Protein AF-A0A968BVF8-F1 (afdb_monomer_lite)

Radius of gyration: 17.41 Å; chains: 1; bounding box: 45×24×47 Å

Structure (mmCIF, N/CA/C/O backbone):
data_AF-A0A968BVF8-F1
#
_entry.id   AF-A0A968BVF8-F1
#
loop_
_atom_site.group_PDB
_atom_site.id
_atom_site.type_symbol
_atom_site.label_atom_id
_atom_site.label_alt_id
_atom_site.label_comp_id
_atom_site.label_asym_id
_atom_site.label_entity_id
_atom_site.label_seq_id
_atom_site.pdbx_PDB_ins_code
_atom_site.Cartn_x
_atom_site.Cartn_y
_atom_site.Cartn_z
_atom_site.occupancy
_atom_site.B_iso_or_equiv
_atom_site.auth_seq_id
_atom_site.auth_comp_id
_atom_site.auth_asym_id
_atom_site.auth_atom_id
_atom_site.pdbx_PDB_model_num
ATOM 1 N N . LEU A 1 1 ? 3.386 0.053 0.139 1.00 98.31 1 LEU A N 1
ATOM 2 C CA . LEU A 1 1 ? 2.049 0.314 0.722 1.00 98.31 1 LEU A CA 1
ATOM 3 C C . LEU A 1 1 ? 2.159 1.327 1.861 1.00 98.31 1 LEU A C 1
ATOM 5 O O . LEU A 1 1 ? 2.762 1.028 2.884 1.00 98.31 1 LEU A O 1
ATOM 9 N N . LYS A 1 2 ? 1.616 2.531 1.681 1.00 98.62 2 LYS A N 1
ATOM 10 C CA . LYS A 1 2 ? 1.450 3.558 2.717 1.00 98.62 2 LYS A CA 1
ATOM 11 C C . LYS A 1 2 ? 0.043 3.448 3.302 1.00 98.62 2 LYS A C 1
ATOM 13 O O . LYS A 1 2 ? -0.928 3.347 2.557 1.00 98.62 2 LYS A O 1
ATOM 18 N N . LEU A 1 3 ? -0.044 3.477 4.623 1.00 98.50 3 LEU A N 1
ATOM 19 C CA . LEU A 1 3 ? -1.267 3.300 5.393 1.00 98.50 3 LEU A CA 1
ATOM 20 C C . LEU A 1 3 ? -1.410 4.475 6.353 1.00 98.50 3 LEU A C 1
ATOM 22 O O . LEU A 1 3 ? -0.432 4.885 6.979 1.00 98.50 3 LEU A O 1
ATOM 26 N N . ARG A 1 4 ? -2.627 5.002 6.482 1.00 98.56 4 ARG A N 1
ATOM 27 C CA . ARG A 1 4 ? -2.970 5.948 7.546 1.00 98.56 4 ARG A CA 1
ATOM 28 C C . ARG A 1 4 ? -4.233 5.493 8.251 1.00 98.56 4 ARG A C 1
ATOM 30 O O . ARG A 1 4 ? -5.244 5.231 7.594 1.00 98.56 4 ARG A O 1
ATOM 37 N N . LEU A 1 5 ? -4.168 5.419 9.571 1.00 97.94 5 LEU A N 1
ATOM 38 C CA . LEU A 1 5 ? -5.288 5.054 10.429 1.00 97.94 5 LEU A CA 1
ATOM 39 C C . LEU A 1 5 ? -6.206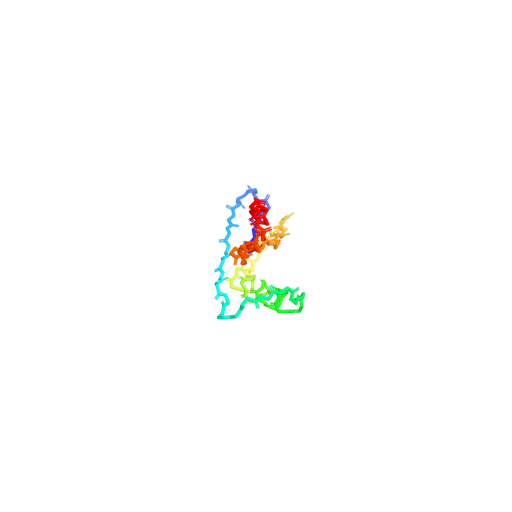 6.252 10.693 1.00 97.94 5 LEU A C 1
ATOM 41 O O . LEU A 1 5 ? -5.875 7.398 10.376 1.00 97.94 5 LEU A O 1
ATOM 45 N N . ALA A 1 6 ? -7.383 5.983 11.257 1.00 96.69 6 ALA A N 1
ATOM 46 C CA . ALA A 1 6 ? -8.362 7.007 11.623 1.00 96.69 6 ALA A CA 1
ATOM 47 C C . ALA A 1 6 ? -7.792 8.068 12.586 1.00 96.69 6 ALA A C 1
ATOM 49 O O . ALA A 1 6 ? -8.088 9.249 12.416 1.00 96.69 6 ALA A O 1
ATOM 50 N N . ASP A 1 7 ? -6.911 7.663 13.505 1.00 96.38 7 ASP A N 1
ATOM 51 C CA . ASP A 1 7 ? -6.175 8.523 14.447 1.00 96.38 7 ASP A CA 1
ATOM 52 C C . ASP A 1 7 ? -5.007 9.306 13.806 1.00 96.38 7 ASP A C 1
ATOM 54 O O . ASP A 1 7 ? -4.227 9.937 14.505 1.00 96.38 7 ASP A O 1
ATOM 58 N N . PHE A 1 8 ? -4.891 9.280 12.472 1.00 97.19 8 PHE A N 1
ATOM 59 C CA . PHE A 1 8 ? -3.820 9.893 11.679 1.00 97.19 8 PHE A CA 1
ATOM 60 C C . PHE A 1 8 ? -2.433 9.243 11.808 1.00 97.19 8 PHE A C 1
ATOM 62 O O . PHE A 1 8 ? -1.518 9.663 11.089 1.00 97.19 8 PHE A O 1
ATOM 69 N N . THR A 1 9 ? -2.281 8.167 12.586 1.00 97.44 9 THR A N 1
ATOM 70 C CA . THR A 1 9 ? -1.048 7.375 12.610 1.00 97.44 9 THR A CA 1
ATOM 71 C C . THR A 1 9 ? -0.731 6.868 11.207 1.00 97.44 9 THR A C 1
ATOM 73 O O . THR A 1 9 ? -1.559 6.224 10.554 1.00 97.44 9 THR A O 1
ATOM 76 N N . THR A 1 10 ? 0.471 7.182 10.723 1.00 98.19 10 THR A N 1
ATOM 77 C CA . THR A 1 10 ? 0.931 6.821 9.378 1.00 98.19 10 THR A CA 1
ATOM 78 C C . THR A 1 10 ? 2.080 5.831 9.464 1.00 98.19 10 THR A C 1
ATOM 80 O O . THR A 1 10 ? 3.039 6.049 10.196 1.00 98.19 10 THR A O 1
ATOM 83 N N . PHE A 1 11 ? 2.007 4.764 8.676 1.00 98.25 11 PHE A N 1
ATOM 84 C CA . PHE A 1 11 ? 3.080 3.781 8.561 1.00 98.25 11 PHE A CA 1
ATOM 85 C C . PHE A 1 11 ? 3.145 3.191 7.152 1.00 98.25 11 PHE A C 1
ATOM 87 O O . PHE A 1 11 ? 2.242 3.369 6.329 1.00 98.25 11 PHE A O 1
ATOM 94 N N . THR A 1 12 ? 4.245 2.507 6.846 1.00 98.44 12 THR A N 1
ATOM 95 C CA . THR A 1 12 ? 4.475 1.895 5.536 1.00 98.44 12 THR A CA 1
ATOM 96 C C . THR A 1 12 ? 4.845 0.419 5.657 1.00 98.44 12 THR A C 1
ATOM 98 O O . THR A 1 12 ? 5.360 -0.054 6.674 1.00 98.44 12 THR A O 1
ATOM 101 N N . ARG A 1 13 ? 4.554 -0.324 4.590 1.00 98.38 13 ARG A N 1
ATOM 102 C CA . ARG A 1 13 ? 5.024 -1.685 4.330 1.00 98.38 13 ARG A CA 1
ATOM 103 C C . ARG A 1 13 ? 5.610 -1.745 2.929 1.00 98.38 13 ARG A C 1
ATOM 105 O O . ARG A 1 13 ? 5.060 -1.141 2.003 1.00 98.38 13 ARG A O 1
ATOM 112 N N . GLN A 1 14 ? 6.710 -2.469 2.786 1.00 98.06 14 GLN A N 1
ATOM 113 C CA . GLN A 1 14 ? 7.451 -2.611 1.537 1.00 98.06 14 GLN A CA 1
ATOM 114 C C . GLN A 1 14 ? 7.872 -4.064 1.331 1.00 98.06 14 GLN A C 1
ATOM 116 O O . GLN A 1 14 ? 8.071 -4.798 2.299 1.00 98.06 14 GLN A O 1
ATOM 121 N N . ALA A 1 15 ? 7.993 -4.452 0.068 1.00 97.81 15 ALA A N 1
ATOM 122 C CA . ALA A 1 15 ? 8.551 -5.719 -0.366 1.00 97.81 15 ALA A CA 1
ATOM 123 C C . ALA A 1 15 ? 9.278 -5.498 -1.694 1.00 97.81 15 ALA A C 1
ATOM 125 O O . ALA A 1 15 ? 8.833 -4.698 -2.518 1.00 97.81 15 ALA A O 1
ATOM 126 N N . THR A 1 16 ? 10.383 -6.212 -1.883 1.00 97.25 16 THR A N 1
ATOM 127 C CA . THR A 1 16 ? 11.137 -6.219 -3.137 1.00 97.25 16 THR A CA 1
ATOM 128 C C . THR A 1 16 ? 10.754 -7.463 -3.923 1.00 97.25 16 THR A C 1
ATOM 130 O O . THR A 1 16 ? 10.822 -8.574 -3.399 1.00 97.25 16 THR A O 1
ATOM 133 N N . LEU A 1 17 ? 10.350 -7.278 -5.178 1.00 96.81 17 LEU A N 1
ATOM 134 C CA . LEU A 1 17 ? 10.058 -8.379 -6.092 1.00 96.81 17 LEU A CA 1
ATOM 135 C C . LEU A 1 17 ? 11.351 -8.903 -6.725 1.00 96.81 17 LEU A C 1
ATOM 137 O O . LEU A 1 17 ? 12.268 -8.136 -7.010 1.00 96.81 17 LEU A O 1
ATOM 141 N N . ALA A 1 18 ? 11.405 -10.210 -6.989 1.00 95.56 18 ALA A N 1
ATOM 142 C CA . ALA A 1 18 ? 12.570 -10.845 -7.612 1.00 95.56 18 ALA A CA 1
ATOM 143 C C . ALA A 1 18 ? 12.800 -10.395 -9.066 1.00 95.56 18 ALA A C 1
ATOM 145 O O . ALA A 1 18 ? 13.919 -10.461 -9.570 1.00 95.56 18 ALA A O 1
ATOM 146 N N . ARG A 1 19 ? 11.741 -9.954 -9.753 1.00 94.00 19 ARG A N 1
ATOM 147 C CA . ARG A 1 19 ? 11.800 -9.424 -11.118 1.00 94.00 19 ARG A CA 1
ATOM 148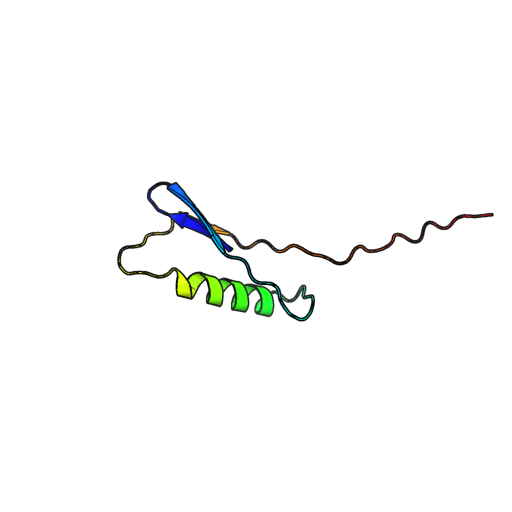 C C . ARG A 1 19 ? 11.178 -8.026 -11.142 1.00 94.00 19 ARG A C 1
ATOM 150 O O . ARG A 1 19 ? 10.131 -7.845 -10.516 1.00 94.00 19 ARG A O 1
ATOM 157 N N . PRO A 1 20 ? 11.790 -7.052 -11.842 1.00 94.38 20 PRO A N 1
ATOM 158 C CA . PRO A 1 20 ? 11.169 -5.749 -12.043 1.00 94.38 20 PRO A CA 1
ATOM 159 C C . PRO A 1 20 ? 9.868 -5.916 -12.831 1.00 94.38 20 PRO A C 1
ATOM 161 O O . PRO A 1 20 ? 9.765 -6.799 -13.685 1.00 94.38 20 PRO A O 1
ATOM 164 N N . THR A 1 21 ? 8.880 -5.080 -12.534 1.00 95.50 21 THR A N 1
ATOM 165 C CA . THR A 1 21 ? 7.561 -5.150 -13.161 1.00 95.50 21 THR A CA 1
ATOM 166 C C . THR A 1 21 ? 6.934 -3.766 -13.257 1.00 95.50 21 THR A C 1
ATOM 168 O O . THR A 1 21 ? 7.115 -2.930 -12.370 1.00 95.50 21 THR A O 1
ATOM 171 N N . ASP A 1 22 ? 6.190 -3.552 -14.330 1.00 95.25 22 ASP A N 1
ATOM 172 C CA . ASP A 1 22 ? 5.244 -2.462 -14.554 1.00 95.25 22 ASP A CA 1
ATOM 173 C C . ASP A 1 22 ? 3.791 -2.976 -14.625 1.00 95.25 22 ASP A C 1
ATOM 175 O O . ASP A 1 22 ? 2.857 -2.186 -14.753 1.00 95.25 22 ASP A O 1
ATOM 179 N N . ALA A 1 23 ? 3.583 -4.293 -14.492 1.00 97.81 23 ALA A N 1
ATOM 180 C CA . ALA A 1 23 ? 2.274 -4.923 -14.578 1.00 97.81 23 ALA A CA 1
ATOM 181 C C . ALA A 1 23 ? 1.415 -4.572 -13.357 1.00 97.81 23 ALA A C 1
ATOM 183 O O . ALA A 1 23 ? 1.758 -4.875 -12.205 1.00 97.81 23 ALA A O 1
ATOM 184 N N . ALA A 1 24 ? 0.259 -3.961 -13.617 1.00 97.75 24 ALA A N 1
ATOM 185 C CA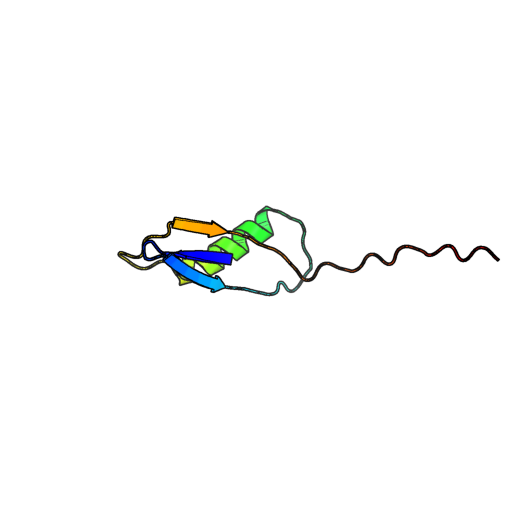 . ALA A 1 24 ? -0.648 -3.498 -12.577 1.00 97.75 24 ALA A CA 1
ATOM 186 C C . ALA A 1 24 ? -1.169 -4.646 -11.699 1.00 97.75 24 ALA A C 1
ATOM 188 O O . ALA A 1 24 ? -1.274 -4.467 -10.483 1.00 97.75 24 ALA A O 1
ATOM 189 N N . GLU A 1 25 ? -1.441 -5.831 -12.265 1.00 98.25 25 GLU A N 1
ATOM 190 C CA . GLU A 1 25 ? -1.952 -6.962 -11.479 1.00 98.25 25 GLU A CA 1
ATOM 191 C C . GLU A 1 25 ? -0.920 -7.457 -10.461 1.00 98.25 25 GLU A C 1
ATOM 193 O O . GLU A 1 25 ? -1.271 -7.762 -9.320 1.00 98.25 25 GLU A O 1
ATOM 198 N N . VAL A 1 26 ? 0.363 -7.481 -10.838 1.00 98.19 26 VAL A N 1
ATOM 199 C CA . VAL A 1 26 ? 1.457 -7.895 -9.946 1.00 98.19 26 VAL A CA 1
ATOM 200 C C . VAL A 1 26 ? 1.610 -6.901 -8.794 1.00 98.19 26 VAL A C 1
ATOM 202 O O . VAL A 1 26 ? 1.720 -7.300 -7.632 1.00 98.19 26 VAL A O 1
ATOM 205 N N . ILE A 1 27 ? 1.556 -5.600 -9.096 1.00 98.25 27 ILE A N 1
ATOM 206 C CA . ILE A 1 27 ? 1.633 -4.531 -8.092 1.00 98.25 27 ILE A CA 1
ATOM 207 C C . ILE A 1 27 ? 0.437 -4.603 -7.131 1.00 98.25 27 ILE A C 1
ATOM 209 O O . ILE A 1 27 ? 0.617 -4.505 -5.912 1.00 98.25 27 ILE A O 1
ATOM 213 N N . LEU A 1 28 ? -0.777 -4.799 -7.655 1.00 98.38 28 LEU A N 1
ATOM 214 C CA . LEU A 1 28 ? -1.998 -4.911 -6.856 1.00 98.38 28 LEU A CA 1
ATOM 215 C C . LEU A 1 28 ? -1.972 -6.144 -5.947 1.00 98.38 28 LEU A C 1
ATOM 217 O O . LEU A 1 28 ? -2.315 -6.035 -4.765 1.00 98.38 28 LEU A O 1
ATOM 221 N N . ALA A 1 29 ? -1.551 -7.297 -6.468 1.00 98.44 29 ALA A N 1
ATOM 222 C CA . ALA A 1 29 ? -1.447 -8.534 -5.701 1.00 98.44 29 ALA A CA 1
ATOM 223 C C . ALA A 1 29 ? -0.476 -8.373 -4.522 1.00 98.44 29 ALA A C 1
ATOM 225 O O . ALA A 1 29 ? -0.814 -8.697 -3.379 1.00 98.44 29 ALA A O 1
ATOM 226 N N . GLU A 1 30 ? 0.698 -7.790 -4.768 1.00 98.50 30 GLU A N 1
ATOM 227 C CA . GLU A 1 30 ? 1.701 -7.587 -3.726 1.00 98.50 30 GLU A CA 1
ATOM 228 C C . GLU A 1 30 ? 1.257 -6.543 -2.688 1.00 98.50 30 GLU A C 1
ATOM 230 O O . GLU A 1 30 ? 1.396 -6.754 -1.480 1.00 98.50 30 GLU A O 1
ATOM 235 N N . ALA A 1 31 ? 0.642 -5.440 -3.125 1.00 98.50 31 ALA A N 1
ATOM 236 C CA . ALA A 1 31 ? 0.055 -4.459 -2.215 1.00 98.50 31 ALA A CA 1
ATOM 237 C C . ALA A 1 31 ? -1.051 -5.072 -1.339 1.00 98.50 31 ALA A C 1
ATOM 239 O O . ALA A 1 31 ? -1.095 -4.802 -0.137 1.00 98.50 31 ALA A O 1
ATOM 240 N N . SER A 1 32 ? -1.900 -5.932 -1.909 1.00 98.44 32 SER A N 1
ATOM 241 C CA . SER A 1 32 ? -2.971 -6.633 -1.187 1.00 98.44 32 SER A CA 1
ATOM 242 C C . SER A 1 32 ? -2.408 -7.602 -0.149 1.00 98.44 32 SER A C 1
ATOM 244 O O . SER A 1 32 ? -2.875 -7.631 0.990 1.00 98.44 32 SER A O 1
ATOM 246 N N . ARG A 1 33 ? -1.341 -8.333 -0.492 1.00 98.56 33 ARG A N 1
ATOM 247 C CA . ARG A 1 33 ? -0.619 -9.222 0.429 1.00 98.56 33 ARG A CA 1
ATOM 248 C C . ARG A 1 33 ? -0.030 -8.464 1.620 1.00 98.56 33 ARG A C 1
ATOM 250 O O . ARG A 1 33 ? -0.101 -8.938 2.754 1.00 98.56 33 ARG A O 1
ATOM 257 N N . LEU A 1 34 ? 0.542 -7.285 1.377 1.00 98.50 34 LEU A N 1
ATOM 258 C CA . LEU A 1 34 ? 1.045 -6.410 2.438 1.00 98.50 34 LEU A CA 1
ATOM 259 C C . LEU A 1 34 ? -0.091 -5.844 3.300 1.00 98.50 34 LEU A C 1
ATOM 261 O O . LEU A 1 34 ? 0.063 -5.778 4.517 1.00 98.50 34 LEU A O 1
ATOM 265 N N . LEU A 1 35 ? -1.220 -5.464 2.692 1.00 98.31 35 LEU A N 1
ATOM 266 C CA . LEU A 1 35 ? -2.390 -4.947 3.407 1.00 98.31 35 LEU A CA 1
ATOM 267 C C . LEU A 1 35 ? -3.013 -6.009 4.314 1.00 98.31 35 LEU A C 1
ATOM 269 O O . LEU A 1 35 ? -3.325 -5.707 5.460 1.00 98.31 35 LEU A O 1
ATOM 273 N N . ALA A 1 36 ? -3.148 -7.247 3.832 1.00 98.00 36 ALA A N 1
ATOM 274 C CA . ALA A 1 36 ? -3.771 -8.346 4.568 1.00 98.00 36 ALA A CA 1
ATOM 275 C C . ALA A 1 36 ? -3.127 -8.587 5.944 1.00 98.00 36 ALA A C 1
ATOM 277 O O . ALA A 1 36 ? -3.822 -8.900 6.904 1.00 98.00 36 ALA A O 1
ATOM 278 N N . ARG A 1 37 ? -1.811 -8.365 6.066 1.00 97.19 37 ARG A N 1
ATOM 279 C CA . ARG A 1 37 ? -1.063 -8.483 7.333 1.00 97.19 37 ARG A CA 1
ATOM 280 C C . ARG A 1 37 ? -1.428 -7.413 8.363 1.00 97.19 37 ARG A C 1
ATOM 282 O O . ARG A 1 37 ? -1.157 -7.581 9.545 1.00 97.19 37 ARG A O 1
ATOM 289 N N . GLU A 1 38 ? -2.008 -6.309 7.909 1.00 96.81 38 GLU A N 1
ATOM 290 C CA . GLU A 1 38 ? -2.357 -5.156 8.734 1.00 96.81 38 GLU A CA 1
ATOM 291 C C . GLU A 1 38 ? -3.850 -5.069 9.039 1.00 96.81 38 GLU A C 1
ATOM 293 O O . GLU A 1 38 ? -4.240 -4.218 9.841 1.00 96.81 38 GLU A O 1
ATOM 298 N N . LEU A 1 39 ? -4.678 -5.919 8.424 1.00 95.69 39 LEU A N 1
ATOM 299 C CA . LEU A 1 39 ? -6.106 -5.990 8.703 1.00 95.69 39 LEU A CA 1
ATOM 300 C C . LEU A 1 39 ? -6.322 -6.598 10.091 1.00 95.69 39 LEU A C 1
ATOM 302 O O . LEU A 1 39 ? -5.951 -7.735 10.362 1.00 95.69 39 LEU A O 1
ATOM 306 N N . GLN A 1 40 ? -6.925 -5.814 10.977 1.00 94.75 40 GLN A N 1
ATOM 307 C CA . GLN A 1 40 ? -7.272 -6.216 12.336 1.00 94.75 40 GLN A CA 1
ATOM 308 C C . GLN A 1 40 ? -8.669 -5.697 12.660 1.00 94.75 40 GLN A C 1
ATOM 310 O O . GLN A 1 40 ? -9.065 -4.630 12.179 1.00 94.75 40 GLN A O 1
ATOM 315 N N . ALA A 1 41 ? -9.411 -6.432 13.489 1.00 94.62 41 ALA A N 1
ATOM 316 C CA . ALA A 1 41 ? -10.729 -6.001 13.938 1.00 94.62 41 ALA A CA 1
ATOM 317 C C . ALA A 1 41 ? -10.652 -4.607 14.585 1.00 94.62 41 ALA A C 1
ATOM 319 O O . ALA A 1 41 ? -9.741 -4.310 15.355 1.00 94.62 41 ALA A O 1
ATOM 320 N N . GLY A 1 42 ? -11.586 -3.725 14.224 1.00 93.56 42 GLY A N 1
ATOM 321 C CA . GLY A 1 42 ? -11.639 -2.347 14.723 1.00 93.56 42 GLY A CA 1
ATOM 322 C C . GLY A 1 42 ? -10.613 -1.383 14.113 1.00 93.56 42 GLY A C 1
ATOM 323 O O . GLY A 1 42 ? -10.746 -0.169 14.282 1.00 93.56 42 GLY A O 1
ATOM 324 N N . ARG A 1 43 ? -9.626 -1.869 13.350 1.00 94.69 43 ARG A N 1
ATOM 325 C CA . ARG A 1 43 ? -8.646 -1.001 12.694 1.00 94.69 43 ARG A CA 1
ATOM 326 C C . ARG A 1 43 ? -9.273 -0.334 11.470 1.00 94.69 43 ARG A C 1
ATOM 328 O O . ARG A 1 43 ? -9.602 -0.984 10.483 1.00 94.69 43 ARG A O 1
ATOM 335 N N . ARG A 1 44 ? -9.425 0.991 11.536 1.00 96.94 44 ARG A N 1
ATOM 336 C CA . ARG A 1 44 ? -9.993 1.808 10.455 1.00 96.94 44 ARG A CA 1
ATOM 337 C C . ARG A 1 44 ? -8.899 2.565 9.724 1.00 96.94 44 ARG A C 1
ATOM 339 O O . ARG A 1 44 ? -8.127 3.297 10.343 1.00 96.94 44 ARG A O 1
ATOM 346 N N . PHE A 1 45 ? -8.875 2.416 8.407 1.00 97.25 45 PHE A N 1
ATOM 347 C CA . PHE A 1 45 ? -7.957 3.121 7.524 1.00 97.25 45 PHE A CA 1
ATOM 348 C C . PHE A 1 45 ? -8.668 4.305 6.878 1.00 97.25 45 PHE A C 1
ATOM 350 O O . PHE A 1 45 ? -9.822 4.206 6.476 1.00 97.25 45 PHE A O 1
ATOM 357 N N . ARG A 1 46 ? -7.957 5.423 6.762 1.00 97.56 46 ARG A N 1
ATOM 358 C CA . ARG A 1 46 ? -8.429 6.632 6.070 1.00 97.56 46 ARG A CA 1
ATOM 359 C C . ARG A 1 46 ? -7.635 6.953 4.808 1.00 97.56 46 ARG A C 1
ATOM 361 O O . ARG A 1 46 ? -7.977 7.881 4.086 1.00 97.5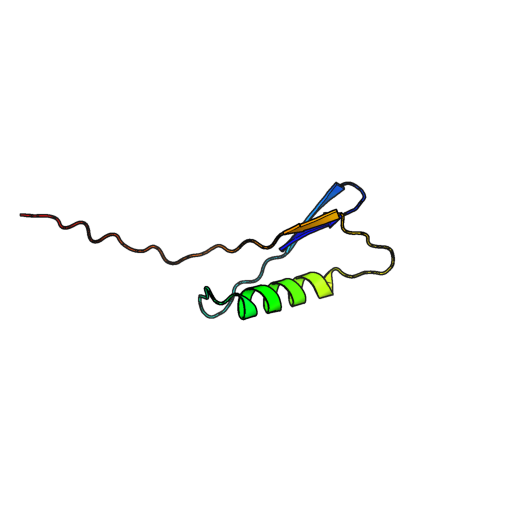6 46 ARG A O 1
ATOM 368 N N . LEU A 1 47 ? -6.509 6.270 4.611 1.00 98.25 47 LEU A N 1
ATOM 369 C CA . LEU A 1 47 ? -5.685 6.376 3.417 1.00 98.25 47 LEU A CA 1
ATOM 370 C C . LEU A 1 47 ? -4.981 5.048 3.187 1.00 98.25 47 LEU A C 1
ATOM 372 O O . LEU A 1 47 ? -4.340 4.515 4.096 1.00 98.25 47 LEU A O 1
ATOM 376 N N . LEU A 1 48 ? -5.060 4.589 1.945 1.00 98.12 48 LEU A N 1
ATOM 377 C CA . LEU A 1 48 ? -4.258 3.513 1.390 1.00 98.12 48 LEU A CA 1
ATOM 378 C C . LEU A 1 48 ? -3.549 4.088 0.161 1.00 98.12 48 LEU A C 1
ATOM 380 O O . LEU A 1 48 ? -4.187 4.714 -0.680 1.00 98.12 48 LEU A O 1
ATOM 384 N N . GLY A 1 49 ? -2.234 3.919 0.077 1.00 98.19 49 GLY A N 1
ATOM 385 C CA . GLY A 1 49 ? -1.440 4.385 -1.055 1.00 98.19 49 GLY A CA 1
ATOM 386 C C . GLY A 1 49 ? -0.463 3.314 -1.512 1.00 98.19 49 GLY A C 1
ATOM 387 O O . GLY A 1 49 ? 0.262 2.734 -0.699 1.00 98.19 49 GLY A O 1
ATOM 388 N N . VAL A 1 50 ? -0.410 3.061 -2.812 1.00 98.44 50 VAL A N 1
ATOM 389 C CA . VAL A 1 50 ? 0.593 2.180 -3.415 1.00 98.44 50 VAL A CA 1
ATOM 390 C C . VAL A 1 50 ? 1.627 3.052 -4.113 1.00 98.44 50 VAL A C 1
ATOM 392 O O . VAL A 1 50 ? 1.282 3.995 -4.813 1.00 98.44 50 VAL A O 1
ATOM 395 N N . GLY A 1 51 ? 2.898 2.766 -3.857 1.00 97.25 51 GLY A N 1
ATOM 396 C CA . GLY A 1 51 ? 4.029 3.429 -4.487 1.00 97.25 51 GLY A CA 1
ATOM 397 C C . GLY A 1 51 ? 5.072 2.377 -4.824 1.00 97.25 51 GLY A C 1
ATOM 398 O O . GLY A 1 51 ? 5.257 1.432 -4.050 1.00 97.25 51 GLY A O 1
ATOM 399 N N . VAL A 1 52 ? 5.704 2.545 -5.977 1.00 97.12 52 VAL A N 1
ATOM 400 C CA . VAL A 1 52 ? 6.748 1.674 -6.522 1.00 97.12 52 VAL A CA 1
ATOM 401 C C . VAL A 1 52 ? 8.049 2.463 -6.655 1.00 97.12 52 VAL A C 1
ATOM 403 O O . VAL A 1 52 ? 8.035 3.687 -6.793 1.00 97.12 52 VAL A O 1
ATOM 406 N N . SER A 1 53 ? 9.175 1.770 -6.546 1.00 95.81 53 SER A N 1
ATOM 407 C CA . SER A 1 53 ? 10.520 2.347 -6.579 1.00 95.81 53 SER A CA 1
ATOM 408 C C . SER A 1 53 ? 11.509 1.322 -7.145 1.00 95.81 53 SER A C 1
ATOM 410 O O . SER A 1 53 ? 11.102 0.244 -7.575 1.00 95.81 53 SER A O 1
ATOM 412 N N . ASN A 1 54 ? 12.807 1.648 -7.142 1.00 94.75 54 ASN A N 1
ATOM 413 C CA . ASN A 1 54 ? 13.875 0.789 -7.670 1.00 94.75 54 ASN A CA 1
ATOM 414 C C . ASN A 1 54 ? 13.725 0.473 -9.173 1.00 94.75 54 ASN A C 1
ATOM 416 O O . ASN A 1 54 ? 13.949 -0.651 -9.623 1.00 94.75 54 ASN A O 1
ATOM 420 N N . PHE A 1 55 ? 13.314 1.477 -9.951 1.00 92.56 55 PHE A N 1
ATOM 421 C CA . PHE A 1 55 ? 13.272 1.382 -11.406 1.00 92.56 55 PHE A CA 1
ATOM 422 C C . PHE A 1 55 ? 14.682 1.278 -11.982 1.00 92.56 55 PHE A C 1
ATOM 424 O O . PHE A 1 55 ? 15.627 1.862 -11.450 1.00 92.56 55 PHE A O 1
ATOM 431 N N . ARG A 1 56 ? 14.816 0.562 -13.103 1.00 87.38 56 ARG A N 1
ATOM 432 C CA . ARG A 1 56 ? 16.073 0.551 -13.854 1.00 87.38 56 ARG A CA 1
ATOM 433 C C . ARG A 1 56 ? 16.376 1.965 -14.337 1.00 87.38 56 ARG A C 1
ATOM 435 O O . ARG A 1 56 ? 15.491 2.643 -14.856 1.00 87.38 56 ARG A O 1
ATOM 442 N N . GLN A 1 57 ? 17.626 2.386 -14.189 1.00 84.19 57 GLN A N 1
ATOM 443 C CA . GLN A 1 57 ? 18.104 3.568 -14.888 1.00 84.19 57 GLN A CA 1
ATOM 444 C C . GLN A 1 57 ? 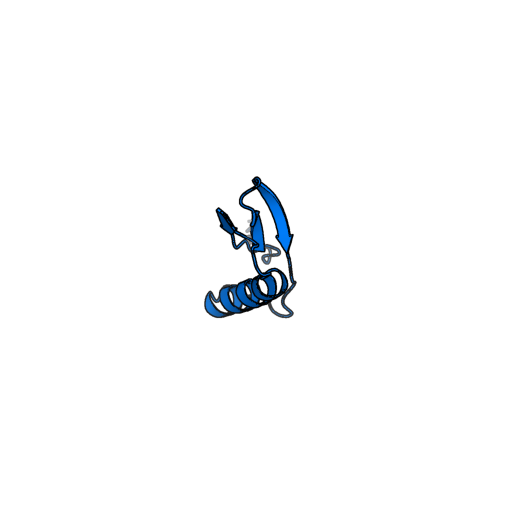18.144 3.234 -16.376 1.00 84.19 57 GLN A C 1
ATOM 446 O O . GLN A 1 57 ? 18.774 2.260 -16.782 1.00 84.19 57 GLN A O 1
ATOM 451 N N . VAL A 1 58 ? 17.433 4.017 -17.180 1.00 78.25 58 VAL A N 1
ATOM 452 C CA . VAL A 1 58 ? 17.662 4.027 -18.621 1.00 78.25 58 VAL A CA 1
ATOM 453 C C . VAL A 1 58 ? 18.895 4.896 -18.810 1.00 78.25 58 VAL A C 1
ATOM 455 O O . VAL A 1 58 ? 18.839 6.103 -18.567 1.00 78.25 58 VAL A O 1
ATOM 458 N N . GLU A 1 59 ? 20.029 4.288 -19.153 1.00 73.62 59 GLU A N 1
ATOM 459 C CA . GLU A 1 59 ? 21.171 5.063 -19.621 1.00 73.62 59 GLU A CA 1
ATOM 460 C C . GLU A 1 59 ? 20.724 5.760 -20.905 1.00 73.62 59 GLU A C 1
ATOM 462 O O . GLU A 1 59 ? 20.500 5.122 -21.930 1.00 73.62 59 GLU A O 1
ATOM 467 N N . ALA A 1 60 ? 20.506 7.074 -20.836 1.00 66.88 60 ALA A N 1
ATOM 468 C CA . ALA A 1 60 ? 20.360 7.862 -22.043 1.00 66.88 60 ALA A CA 1
ATOM 469 C C . ALA A 1 60 ? 21.684 7.727 -22.794 1.00 66.88 60 ALA A C 1
ATOM 471 O O . ALA A 1 60 ? 22.718 8.156 -22.270 1.00 66.88 60 ALA A O 1
ATOM 472 N N . GLU A 1 61 ? 21.656 7.109 -23.977 1.00 61.22 61 GLU A N 1
ATOM 473 C CA . GLU A 1 61 ? 22.783 7.083 -24.901 1.00 61.22 61 GLU A CA 1
ATOM 474 C C . GLU A 1 61 ? 23.206 8.534 -25.142 1.00 61.22 61 GLU A C 1
ATOM 476 O O . GLU A 1 61 ? 22.635 9.269 -25.947 1.00 61.22 61 GLU A O 1
ATOM 481 N N . ARG A 1 62 ? 24.195 9.002 -24.375 1.00 62.88 62 ARG A N 1
ATOM 482 C CA . ARG A 1 62 ? 24.911 10.225 -24.698 1.00 62.88 62 ARG A CA 1
ATOM 483 C C . ARG A 1 62 ? 25.678 9.888 -25.956 1.00 62.88 62 ARG A C 1
ATOM 485 O O . ARG A 1 62 ? 26.785 9.360 -25.878 1.00 62.88 62 ARG A O 1
ATOM 492 N N . GLN A 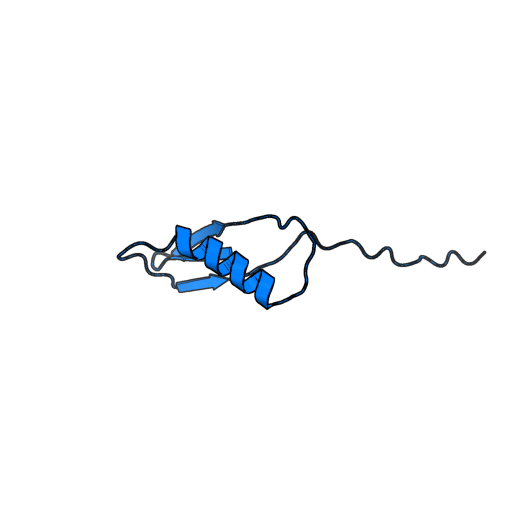1 63 ? 25.068 10.192 -27.092 1.00 58.31 63 GLN A N 1
ATOM 493 C CA . GLN A 1 63 ? 25.727 10.272 -28.378 1.00 58.31 63 GLN A CA 1
ATOM 494 C C . GLN A 1 63 ? 26.823 11.331 -28.227 1.00 58.31 63 GLN A C 1
ATOM 496 O O . GLN A 1 63 ? 26.607 12.529 -28.387 1.00 58.31 63 GLN A O 1
ATOM 501 N N . ARG A 1 64 ? 27.997 10.891 -27.766 1.00 58.25 64 ARG A N 1
ATOM 502 C CA . ARG A 1 64 ? 29.227 11.660 -27.856 1.00 58.25 64 ARG A CA 1
ATOM 503 C C . ARG A 1 64 ? 29.589 11.632 -29.330 1.00 58.25 64 ARG A C 1
ATOM 505 O O . ARG A 1 64 ? 30.281 10.728 -29.784 1.00 58.25 64 ARG A O 1
ATOM 512 N N . SER A 1 65 ? 29.026 12.579 -30.067 1.00 62.06 65 SER A N 1
ATOM 513 C CA . SER A 1 65 ? 29.509 12.956 -31.384 1.00 62.06 65 SER A CA 1
ATOM 514 C C . SER A 1 65 ? 30.986 13.325 -31.240 1.00 62.06 65 SER A C 1
ATOM 516 O O . SER A 1 65 ? 31.325 14.164 -30.399 1.00 62.06 65 SER A O 1
ATOM 518 N N . LEU A 1 66 ? 31.837 12.625 -31.990 1.00 58.81 66 LEU A N 1
ATOM 519 C CA . LEU A 1 66 ? 33.212 13.033 -32.278 1.00 58.81 66 LEU A CA 1
ATOM 520 C C . LEU A 1 66 ? 33.204 14.216 -33.249 1.00 58.81 66 LEU A C 1
ATOM 522 O O . LEU A 1 66 ? 32.291 14.247 -34.108 1.00 58.81 66 LEU A O 1
#

Sequence (66 aa):
LKLRLADFTTFTRQATLARPTDAAEVILAEASRLLARELQAGRRFRLLGVGVSNFRQVEAERQRSL

Secondary structure (DSSP, 8-state):
-EEEETT--EEE-----SS----HHHHHHHHHHHHHTT--TT--EEEEE-----PPP---------

Foldseek 3Di:
DWWAWPVRDIDDDDDDDPDDDPDPVVQVVVLVVRVVVVDDPPTHTPDDDGDDDDDDDDPPPPPPDD

pLDDT: mean 92.35, std 11.6, range [58.25, 98.62]